Protein AF-A0A1W6N8K2-F1 (afdb_monomer_lite)

Radius of gyration: 25.12 Å; chains: 1; bounding box: 30×26×98 Å

Secondary structure (DSSP, 8-state):
-----------------------PPPPTT-HHHHS-EEEEESS-EEEEEE-TTT--EEEEEEEPTT-EEEEEEETTTEEEEE-TTS---TT-EEEES-TT--TTEE-

Sequence (107 aa):
MKKICLTLTVALLSSSVATTALASLPGYNSSYWYKTRTMHVKKSVTAYQINPQNWKTHAKKRLKIGTKIKVYNSANLSWTLKSSKLKNTSGYVWVVKGHYNTKWLKK

Organism: Levilactobacillus brevis (NCBI:txid1580)

pLDDT: mean 78.81, std 17.56, range [42.09, 96.31]

Structure (mmCIF, N/CA/C/O backbone):
data_AF-A0A1W6N8K2-F1
#
_entry.id   AF-A0A1W6N8K2-F1
#
loop_
_atom_site.group_PDB
_atom_site.id
_atom_site.type_symbol
_atom_site.label_atom_id
_atom_site.label_alt_id
_atom_site.label_comp_id
_atom_site.label_asym_id
_atom_site.label_entity_id
_atom_site.label_seq_id
_atom_site.pdbx_PDB_ins_code
_atom_site.Cartn_x
_atom_site.Cartn_y
_atom_site.Cartn_z
_atom_site.occupancy
_atom_site.B_iso_or_equiv
_atom_site.auth_seq_id
_atom_site.auth_comp_id
_atom_site.auth_asym_id
_atom_site.auth_atom_id
_atom_site.pdbx_PDB_model_num
ATOM 1 N N . MET A 1 1 ? 17.308 5.460 82.377 1.00 48.38 1 MET A N 1
ATOM 2 C CA . MET A 1 1 ? 17.928 5.426 81.032 1.00 48.38 1 MET A CA 1
ATOM 3 C C . MET A 1 1 ? 18.115 3.976 80.608 1.00 48.38 1 MET A C 1
ATOM 5 O O . MET A 1 1 ? 18.850 3.277 81.286 1.00 48.38 1 MET A O 1
ATOM 9 N N . LYS A 1 2 ? 17.447 3.526 79.541 1.00 42.09 2 LYS A N 1
ATOM 10 C CA . LYS A 1 2 ? 17.876 2.439 78.637 1.00 42.09 2 LYS A CA 1
ATOM 11 C C . LYS A 1 2 ? 16.888 2.419 77.468 1.00 42.09 2 LYS A C 1
ATOM 13 O O . LYS A 1 2 ? 15.718 2.105 77.638 1.00 42.09 2 LYS A O 1
ATOM 18 N N . LYS A 1 3 ? 17.364 2.902 76.321 1.00 47.78 3 LYS A N 1
ATOM 19 C CA . LYS A 1 3 ? 16.654 2.928 75.041 1.00 47.78 3 LYS A CA 1
ATOM 20 C C . LYS A 1 3 ? 16.746 1.524 74.449 1.00 47.78 3 LYS A C 1
ATOM 22 O O . LYS A 1 3 ? 17.856 1.013 74.341 1.00 47.78 3 LYS A O 1
ATOM 27 N N . ILE A 1 4 ? 15.628 0.927 74.050 1.00 53.78 4 ILE A N 1
ATOM 28 C CA . ILE A 1 4 ? 15.644 -0.236 73.159 1.00 53.78 4 ILE A CA 1
ATOM 29 C C . ILE A 1 4 ? 14.834 0.151 71.930 1.00 53.78 4 ILE A C 1
ATOM 31 O O . ILE A 1 4 ? 13.626 0.354 71.978 1.00 53.78 4 ILE A O 1
ATOM 35 N N . CYS A 1 5 ? 15.587 0.361 70.859 1.00 48.31 5 CYS A N 1
ATOM 36 C CA . CYS A 1 5 ? 15.130 0.639 69.515 1.00 48.31 5 CYS A CA 1
ATOM 37 C C . CYS A 1 5 ? 14.704 -0.701 68.899 1.00 48.31 5 CYS A C 1
ATOM 39 O O . CYS A 1 5 ? 15.537 -1.603 68.825 1.00 48.31 5 CYS A O 1
ATOM 41 N N . LEU A 1 6 ? 13.444 -0.849 68.483 1.00 45.34 6 LEU A N 1
ATOM 42 C CA . LEU A 1 6 ? 13.034 -1.942 67.598 1.00 45.34 6 LEU A CA 1
ATOM 43 C C . LEU A 1 6 ? 12.775 -1.365 66.206 1.00 45.34 6 LEU A C 1
ATOM 45 O O . LEU A 1 6 ? 11.807 -0.647 65.968 1.00 45.34 6 LEU A O 1
ATOM 49 N N . THR A 1 7 ? 13.716 -1.645 65.315 1.00 56.03 7 THR A N 1
ATOM 50 C CA . THR A 1 7 ? 13.671 -1.416 63.872 1.00 56.03 7 THR A CA 1
ATOM 51 C C . THR A 1 7 ? 12.959 -2.563 63.146 1.00 56.03 7 THR A C 1
ATOM 53 O O . THR A 1 7 ? 12.759 -3.631 63.715 1.00 56.03 7 THR A O 1
ATOM 56 N N . LEU A 1 8 ? 12.698 -2.327 61.849 1.00 46.41 8 LEU A N 1
ATOM 57 C CA . LEU A 1 8 ? 12.174 -3.223 60.801 1.00 46.41 8 LEU A CA 1
ATOM 58 C C . LEU A 1 8 ? 10.642 -3.355 60.784 1.00 46.41 8 LEU A C 1
ATOM 60 O O . LEU A 1 8 ? 10.025 -3.823 61.724 1.00 46.41 8 LEU A O 1
ATOM 64 N N . THR A 1 9 ? 9.934 -3.022 59.704 1.00 51.75 9 THR A N 1
ATOM 65 C CA . THR A 1 9 ? 10.228 -3.388 58.310 1.00 51.75 9 THR A CA 1
ATOM 66 C C . THR A 1 9 ? 9.382 -2.488 57.400 1.00 51.75 9 THR A C 1
ATOM 68 O O . THR A 1 9 ? 8.169 -2.431 57.582 1.00 51.75 9 THR A O 1
ATOM 71 N N . VAL A 1 10 ? 9.973 -1.788 56.424 1.00 54.28 10 VAL A N 1
ATOM 72 C CA . VAL A 1 10 ? 9.202 -1.113 55.363 1.00 54.28 10 VAL A CA 1
ATOM 73 C C . VAL A 1 10 ? 9.461 -1.856 54.063 1.00 54.28 10 VAL A C 1
ATOM 75 O O . VAL A 1 10 ? 10.602 -2.017 53.636 1.00 54.28 10 VAL A O 1
ATOM 78 N N . ALA A 1 11 ? 8.374 -2.379 53.506 1.00 49.38 11 ALA A N 1
ATOM 79 C CA . ALA A 1 11 ? 8.336 -3.259 52.357 1.00 49.38 11 ALA A CA 1
ATOM 80 C C . ALA A 1 11 ? 9.011 -2.637 51.125 1.00 49.38 11 ALA A C 1
ATOM 82 O O . ALA A 1 11 ? 8.695 -1.515 50.726 1.00 49.38 11 ALA A O 1
ATOM 83 N N . LEU A 1 12 ? 9.896 -3.407 50.485 1.00 49.00 12 LEU A N 1
ATOM 84 C CA . LEU A 1 12 ? 10.326 -3.137 49.119 1.00 49.00 12 LEU A CA 1
ATOM 85 C C . LEU A 1 12 ? 9.117 -3.298 48.189 1.00 49.00 12 LEU A C 1
ATOM 87 O O . LEU A 1 12 ? 8.715 -4.411 47.855 1.00 49.00 12 LEU A O 1
ATOM 91 N N . LEU A 1 13 ? 8.558 -2.178 47.738 1.00 50.75 13 LEU A N 1
ATOM 92 C CA . LEU A 1 13 ? 7.708 -2.137 46.553 1.00 50.75 13 LEU A CA 1
ATOM 93 C C . LEU A 1 13 ? 8.602 -2.346 45.328 1.00 50.75 13 LEU A C 1
ATOM 95 O O . LEU A 1 13 ? 9.160 -1.403 44.771 1.00 50.75 13 LEU A O 1
ATOM 99 N N . SER A 1 14 ? 8.768 -3.604 44.927 1.00 53.16 14 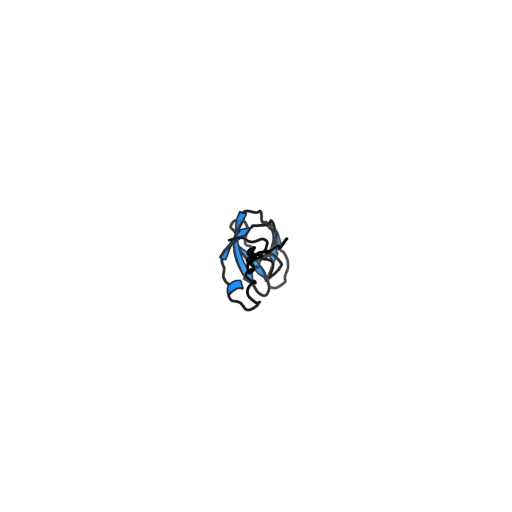SER A N 1
ATOM 100 C CA . SER A 1 14 ? 9.362 -3.956 43.642 1.00 53.16 14 SER A CA 1
ATOM 101 C C . SER A 1 14 ? 8.431 -3.476 42.528 1.00 53.16 14 SER A C 1
ATOM 103 O O . SER A 1 14 ? 7.440 -4.124 42.196 1.00 53.16 14 SER A O 1
ATOM 105 N N . SER A 1 15 ? 8.735 -2.311 41.963 1.00 54.97 15 SER A N 1
ATOM 106 C CA . SER A 1 15 ? 8.116 -1.792 40.750 1.00 54.97 15 SER A CA 1
ATOM 107 C C . SER A 1 15 ? 8.499 -2.685 39.571 1.00 54.97 15 SER A C 1
ATOM 109 O O . SER A 1 15 ? 9.520 -2.496 38.909 1.00 54.97 15 SER A O 1
ATOM 111 N N . SER A 1 16 ? 7.670 -3.691 39.296 1.00 53.19 16 SER A N 1
ATOM 112 C CA . SER A 1 16 ? 7.735 -4.447 38.053 1.00 53.19 16 SER A CA 1
ATOM 113 C C . SER A 1 16 ? 7.329 -3.522 36.905 1.00 53.19 16 SER A C 1
ATOM 115 O O . SER A 1 16 ? 6.161 -3.367 36.555 1.00 53.19 16 SER A O 1
ATOM 117 N N . VAL A 1 17 ? 8.323 -2.865 36.308 1.00 58.22 17 VAL A N 1
ATOM 118 C CA . VAL A 1 17 ? 8.188 -2.253 34.986 1.00 58.22 17 VAL A CA 1
ATOM 119 C C . VAL A 1 17 ? 7.810 -3.368 34.016 1.00 58.22 17 VAL A C 1
ATOM 121 O O . VAL A 1 17 ? 8.654 -4.146 33.570 1.00 58.22 17 VAL A O 1
ATOM 124 N N . ALA A 1 18 ? 6.510 -3.474 33.727 1.00 49.81 18 ALA A N 1
ATOM 125 C CA . ALA A 1 18 ? 5.980 -4.333 32.685 1.00 49.81 18 ALA A CA 1
ATOM 126 C C . ALA A 1 18 ? 6.647 -3.918 31.374 1.00 49.81 18 ALA A C 1
ATOM 128 O O . ALA A 1 18 ? 6.279 -2.930 30.736 1.00 49.81 18 ALA A O 1
ATOM 129 N N . THR A 1 19 ? 7.689 -4.654 31.003 1.00 51.66 19 THR A N 1
ATOM 130 C CA . THR A 1 19 ? 8.389 -4.438 29.749 1.00 51.66 19 THR A CA 1
ATOM 131 C C . THR A 1 19 ? 7.437 -4.946 28.681 1.00 51.66 19 THR A C 1
ATOM 133 O O . THR A 1 19 ? 7.346 -6.147 28.435 1.00 51.66 19 THR A O 1
ATOM 136 N N . THR A 1 20 ? 6.636 -4.052 28.099 1.00 51.41 20 THR A N 1
ATOM 137 C CA . THR A 1 20 ? 5.806 -4.409 26.953 1.00 51.41 20 THR A CA 1
ATOM 138 C C . THR A 1 20 ? 6.763 -4.825 25.851 1.00 51.41 20 THR A C 1
ATOM 140 O O . THR A 1 20 ? 7.421 -3.972 25.251 1.00 51.41 20 THR A O 1
ATOM 143 N N . ALA A 1 21 ? 6.886 -6.131 25.618 1.00 52.06 21 ALA A N 1
ATOM 144 C CA . ALA A 1 21 ? 7.619 -6.652 24.485 1.00 52.06 21 ALA A CA 1
ATOM 145 C C . ALA A 1 21 ? 6.985 -6.045 23.229 1.00 52.06 21 ALA A C 1
ATOM 147 O O . ALA A 1 21 ? 5.889 -6.423 22.811 1.00 52.06 21 ALA A O 1
ATOM 148 N N . LEU A 1 22 ? 7.652 -5.041 22.658 1.00 50.44 22 LEU A N 1
ATOM 149 C CA . LEU A 1 22 ? 7.377 -4.574 21.311 1.00 50.44 22 LEU A CA 1
ATOM 150 C C . LEU A 1 22 ? 7.558 -5.801 20.433 1.00 50.44 22 LEU A C 1
ATOM 152 O O . LEU A 1 22 ? 8.689 -6.232 20.234 1.00 50.44 22 LEU A O 1
ATOM 156 N N . ALA A 1 23 ? 6.449 -6.394 19.981 1.00 56.44 23 ALA A N 1
ATOM 157 C CA . ALA A 1 23 ? 6.481 -7.534 19.081 1.00 56.44 23 ALA A CA 1
ATOM 158 C C . ALA A 1 23 ? 7.389 -7.163 17.906 1.00 56.44 23 ALA A C 1
ATOM 160 O O . ALA A 1 23 ? 7.032 -6.321 17.073 1.00 56.44 23 ALA A O 1
ATOM 161 N N . SER A 1 24 ? 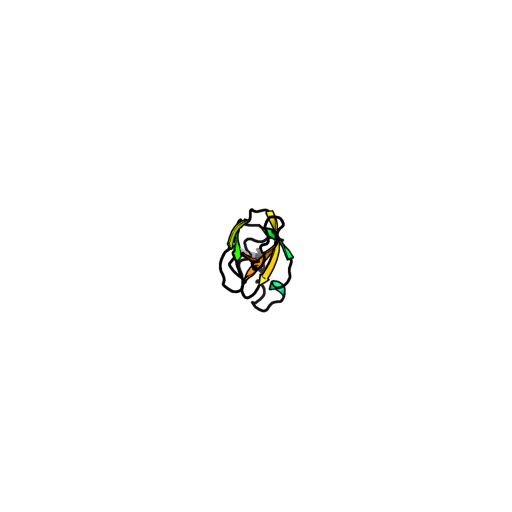8.599 -7.720 17.906 1.00 57.72 24 SER A N 1
ATOM 162 C CA . SER A 1 24 ? 9.579 -7.462 16.871 1.00 57.72 24 SER A CA 1
ATOM 163 C C . SER A 1 24 ? 8.975 -7.963 15.571 1.00 57.72 24 SER A C 1
ATOM 165 O O . SER A 1 24 ? 8.402 -9.054 15.491 1.00 57.72 24 SER A O 1
ATOM 167 N N . LEU A 1 25 ? 8.993 -7.103 14.556 1.00 60.19 25 LEU A N 1
ATOM 168 C CA . LEU A 1 25 ? 8.463 -7.486 13.259 1.00 60.19 25 LEU A CA 1
ATOM 169 C C . LEU A 1 25 ? 9.269 -8.693 12.749 1.00 60.19 25 LEU A C 1
ATOM 171 O O . LEU A 1 25 ? 10.485 -8.722 12.942 1.00 60.19 25 LEU A O 1
ATOM 175 N N . PRO A 1 26 ? 8.626 -9.687 12.117 1.00 65.12 26 PRO A N 1
ATOM 176 C CA . PRO A 1 26 ? 9.316 -10.905 11.706 1.00 65.12 26 PRO A CA 1
ATOM 177 C C . PRO A 1 26 ? 10.467 -10.623 10.732 1.00 65.12 26 PRO A C 1
ATOM 179 O O . PRO A 1 26 ? 10.407 -9.670 9.956 1.00 65.12 26 PRO A O 1
ATOM 182 N N . GLY A 1 27 ? 11.504 -11.465 10.739 1.00 58.84 27 GLY A N 1
ATOM 183 C CA . GLY A 1 27 ? 12.661 -11.323 9.845 1.00 58.84 27 GLY A CA 1
ATOM 184 C C . GLY A 1 27 ? 12.291 -11.313 8.352 1.00 58.84 27 GLY A C 1
ATOM 185 O O . GLY A 1 27 ? 11.188 -11.708 7.973 1.00 58.84 27 GLY A O 1
ATOM 186 N N . TYR A 1 28 ? 13.222 -10.873 7.497 1.00 56.16 28 TYR A N 1
ATOM 187 C CA . TYR A 1 28 ? 13.033 -10.680 6.045 1.00 56.16 28 TYR A CA 1
ATOM 188 C C . TYR A 1 28 ? 12.379 -11.876 5.325 1.00 56.16 28 TYR A C 1
ATOM 190 O O . TYR A 1 28 ? 11.483 -11.695 4.505 1.00 56.16 28 TYR A O 1
ATOM 198 N N . ASN A 1 29 ? 12.749 -13.102 5.704 1.00 60.38 29 ASN A N 1
ATOM 199 C CA . ASN A 1 29 ? 12.246 -14.340 5.095 1.00 60.38 29 ASN A CA 1
ATOM 200 C C . ASN A 1 29 ? 10.926 -14.853 5.699 1.00 60.38 29 ASN A C 1
ATOM 202 O O . ASN A 1 29 ? 10.469 -15.942 5.361 1.00 60.38 29 ASN A O 1
ATOM 206 N N . SER A 1 30 ? 10.297 -14.113 6.614 1.00 66.50 30 SER A N 1
ATOM 207 C CA . SER A 1 30 ? 9.081 -14.586 7.270 1.00 66.50 30 SER A CA 1
ATOM 208 C C . SER A 1 30 ? 7.878 -14.588 6.326 1.00 66.50 30 SER A C 1
ATOM 210 O O . SER A 1 30 ? 7.538 -13.575 5.712 1.00 66.50 30 SER A O 1
ATOM 212 N N . SER A 1 31 ? 7.134 -15.698 6.329 1.00 69.69 31 SER A N 1
ATOM 213 C CA . SER A 1 31 ? 5.827 -15.822 5.665 1.00 69.69 31 SER A CA 1
ATOM 214 C C . SER A 1 31 ? 4.804 -14.774 6.130 1.00 69.69 31 SER A C 1
ATOM 216 O O . SER A 1 31 ? 3.810 -14.528 5.445 1.00 69.69 31 SER A O 1
ATOM 218 N N . TYR A 1 32 ? 5.053 -14.117 7.271 1.00 68.00 32 TYR A N 1
ATOM 219 C CA . TYR A 1 32 ? 4.266 -12.993 7.769 1.00 68.00 32 TYR A CA 1
ATOM 220 C C . TYR A 1 32 ? 4.096 -11.881 6.730 1.00 68.00 32 TYR A C 1
ATOM 222 O O . TYR A 1 32 ? 2.997 -11.328 6.617 1.00 68.00 32 TYR A O 1
ATOM 230 N N . TRP A 1 33 ? 5.162 -11.587 5.983 1.00 66.75 33 TRP A N 1
ATOM 231 C CA . TRP A 1 33 ? 5.230 -10.494 5.020 1.00 66.75 33 TRP A CA 1
ATOM 232 C C . TRP A 1 33 ? 4.395 -10.769 3.767 1.00 66.75 33 TRP A C 1
ATOM 234 O O . TRP A 1 33 ? 3.690 -9.882 3.302 1.00 66.75 33 TRP A O 1
ATOM 244 N N . TYR A 1 34 ? 4.357 -12.011 3.291 1.00 72.69 34 TYR A N 1
ATOM 245 C CA . TYR A 1 34 ? 3.717 -12.368 2.019 1.00 72.69 34 TYR A CA 1
ATOM 246 C C . TYR A 1 34 ? 2.201 -12.596 2.113 1.00 72.69 34 TYR A C 1
ATOM 248 O O . TYR A 1 34 ? 1.509 -12.676 1.097 1.00 72.69 34 TYR A O 1
ATOM 256 N N . LYS A 1 35 ? 1.644 -12.689 3.327 1.00 82.25 35 LYS A N 1
ATOM 257 C CA . LYS A 1 35 ? 0.206 -12.918 3.514 1.00 82.25 35 LYS A CA 1
ATOM 258 C C . LYS A 1 35 ? -0.587 -11.635 3.282 1.00 82.25 35 LYS A C 1
ATOM 260 O O . LYS A 1 35 ? -0.410 -10.647 3.992 1.00 82.25 35 LYS A O 1
ATOM 265 N N . THR A 1 36 ? -1.526 -11.688 2.338 1.00 87.44 36 THR A N 1
ATOM 266 C CA . THR A 1 36 ? -2.476 -10.593 2.109 1.00 87.44 36 THR A CA 1
ATOM 267 C C . THR A 1 36 ? -3.403 -10.432 3.308 1.00 87.44 36 THR A C 1
ATOM 269 O O . THR A 1 36 ? -4.041 -11.388 3.746 1.00 87.44 36 THR A O 1
ATOM 272 N N . ARG A 1 37 ? -3.511 -9.208 3.826 1.00 87.31 37 ARG A N 1
ATOM 273 C CA . ARG A 1 37 ? -4.377 -8.856 4.956 1.00 87.31 37 ARG A CA 1
ATOM 274 C C . ARG A 1 37 ? -5.187 -7.617 4.634 1.00 87.31 37 ARG A C 1
ATOM 276 O O . ARG A 1 37 ? -4.719 -6.724 3.935 1.00 87.31 37 ARG A O 1
ATOM 283 N N . THR A 1 38 ? -6.390 -7.546 5.183 1.00 92.06 38 THR A N 1
ATOM 284 C CA . THR A 1 38 ? -7.161 -6.303 5.184 1.00 92.06 38 THR A CA 1
ATOM 285 C C . THR A 1 38 ? -6.735 -5.475 6.389 1.00 92.06 38 THR A C 1
ATOM 287 O O . THR A 1 38 ? -6.704 -5.993 7.500 1.00 92.06 38 THR A O 1
ATOM 290 N N . MET A 1 39 ? -6.372 -4.218 6.158 1.00 90.56 39 MET A N 1
ATOM 291 C CA . MET A 1 39 ? -5.889 -3.280 7.170 1.00 90.56 39 MET A CA 1
ATOM 292 C C . MET A 1 39 ? -6.447 -1.879 6.908 1.00 90.56 39 MET A C 1
ATOM 294 O O . MET A 1 39 ? -7.023 -1.602 5.849 1.00 90.56 39 MET A O 1
ATOM 298 N N . HIS A 1 40 ? -6.227 -0.981 7.861 1.00 93.50 40 HIS A N 1
ATOM 299 C CA . HIS A 1 40 ? -6.586 0.425 7.768 1.00 93.50 40 HIS A CA 1
ATOM 300 C C . HIS A 1 40 ? -5.350 1.321 7.850 1.00 93.50 40 HIS A C 1
ATOM 302 O O . HIS A 1 40 ? -4.381 1.047 8.560 1.00 93.50 40 HIS A O 1
ATOM 308 N N . VAL A 1 41 ? -5.406 2.450 7.151 1.00 92.94 41 VAL A N 1
ATOM 309 C CA . VAL A 1 41 ? -4.378 3.490 7.243 1.00 92.94 41 VAL A CA 1
ATOM 310 C C . VAL A 1 41 ? -4.483 4.189 8.602 1.00 92.94 41 VAL A C 1
ATOM 312 O O . VAL A 1 41 ? -5.480 4.847 8.895 1.00 92.94 41 VAL A O 1
ATOM 315 N N . LYS A 1 42 ? -3.456 4.061 9.442 1.00 92.94 42 LYS A N 1
ATOM 316 C CA . LYS A 1 42 ? -3.306 4.764 10.726 1.00 92.94 42 LYS A CA 1
ATOM 317 C C . LYS A 1 42 ? -2.755 6.178 10.542 1.00 92.94 42 LYS A C 1
ATOM 319 O O . LYS A 1 42 ? -3.216 7.100 11.204 1.00 92.94 42 LYS A O 1
ATOM 324 N N . LYS A 1 43 ? -1.781 6.348 9.643 1.00 92.12 43 LYS A N 1
ATOM 325 C CA . LYS A 1 43 ? -1.137 7.633 9.330 1.00 92.12 43 LYS A CA 1
ATOM 326 C C . LYS A 1 43 ? -1.154 7.842 7.824 1.00 92.12 43 LYS A C 1
ATOM 328 O O . LYS A 1 43 ? -0.830 6.918 7.084 1.00 92.12 43 LYS A O 1
ATOM 333 N N . SER A 1 44 ? -1.524 9.042 7.379 1.00 93.81 44 SER A N 1
ATOM 334 C CA . SER A 1 44 ? -1.566 9.366 5.952 1.00 93.81 44 SER A CA 1
ATOM 335 C C . SER A 1 44 ? -0.230 9.059 5.279 1.00 93.81 44 SER A C 1
ATOM 337 O O . SER A 1 44 ? 0.818 9.493 5.759 1.00 93.81 44 SER A O 1
ATOM 339 N N . VAL A 1 45 ? -0.277 8.343 4.158 1.00 94.44 45 VAL A N 1
ATOM 340 C CA . VAL A 1 45 ? 0.909 7.888 3.423 1.00 94.44 45 VAL A CA 1
ATOM 341 C C . VAL A 1 45 ? 0.687 8.034 1.923 1.00 94.44 45 VAL A C 1
ATOM 343 O O . VAL A 1 45 ? -0.450 7.997 1.451 1.00 94.44 45 VAL A O 1
ATOM 346 N N . THR A 1 46 ? 1.762 8.211 1.164 1.00 95.06 46 THR A N 1
ATOM 347 C CA . THR A 1 46 ? 1.700 8.244 -0.298 1.00 95.06 46 THR A CA 1
ATOM 348 C C . THR A 1 46 ? 1.906 6.841 -0.847 1.00 95.06 46 THR A C 1
ATOM 350 O O . THR A 1 46 ? 2.955 6.236 -0.638 1.00 95.06 46 THR A O 1
ATOM 353 N N . ALA A 1 47 ? 0.903 6.341 -1.562 1.00 95.06 47 ALA A N 1
ATOM 354 C CA . ALA A 1 47 ? 1.035 5.178 -2.420 1.00 95.06 47 ALA A CA 1
ATOM 355 C C . ALA A 1 47 ? 1.512 5.621 -3.812 1.00 95.06 47 ALA A C 1
ATOM 357 O O . ALA A 1 47 ? 1.154 6.703 -4.289 1.00 95.06 47 ALA A O 1
ATOM 358 N N . TYR A 1 48 ? 2.303 4.776 -4.460 1.00 95.25 48 TYR A N 1
ATOM 359 C CA . TYR A 1 48 ? 2.878 4.971 -5.786 1.00 95.25 48 TYR A CA 1
ATOM 360 C C . TYR A 1 48 ? 2.431 3.820 -6.673 1.00 95.25 48 TYR A C 1
ATOM 362 O O . TYR A 1 48 ? 2.548 2.666 -6.281 1.00 95.25 48 TYR A O 1
ATOM 370 N N . GLN A 1 49 ? 1.932 4.123 -7.858 1.00 96.31 49 GLN A N 1
ATOM 371 C CA . GLN A 1 49 ? 1.623 3.127 -8.867 1.00 96.31 49 GLN A CA 1
ATOM 372 C C . GLN A 1 49 ? 2.858 2.949 -9.742 1.00 96.31 49 GLN A C 1
ATOM 374 O O . GLN A 1 49 ? 3.197 3.852 -10.507 1.00 96.31 49 GLN A O 1
ATOM 379 N N . ILE A 1 50 ? 3.553 1.825 -9.592 1.00 94.69 50 ILE A N 1
ATOM 380 C CA . ILE A 1 50 ? 4.828 1.543 -10.257 1.00 94.69 50 ILE A CA 1
ATOM 381 C C . ILE A 1 50 ? 4.696 0.367 -11.218 1.00 94.69 50 ILE A C 1
ATOM 383 O O . ILE A 1 50 ? 3.921 -0.554 -10.969 1.00 94.69 50 ILE A O 1
ATOM 387 N N . ASN A 1 51 ? 5.452 0.389 -12.311 1.00 94.38 51 ASN A N 1
ATOM 388 C CA . ASN A 1 51 ? 5.646 -0.787 -13.147 1.00 94.38 51 ASN A CA 1
ATOM 389 C C . ASN A 1 51 ? 6.773 -1.631 -12.519 1.00 94.38 51 ASN A C 1
ATOM 391 O O . ASN A 1 51 ? 7.871 -1.110 -12.320 1.00 94.38 51 ASN A O 1
ATOM 395 N N . PRO A 1 52 ? 6.528 -2.905 -12.172 1.00 90.44 52 PRO A N 1
ATOM 396 C CA . PRO A 1 52 ? 7.509 -3.734 -11.476 1.00 90.44 52 PRO A CA 1
ATOM 397 C C . PRO A 1 52 ? 8.698 -4.168 -12.353 1.00 90.44 52 PRO A C 1
ATOM 399 O O . PRO A 1 52 ? 9.700 -4.610 -11.806 1.00 90.44 52 PRO A O 1
ATOM 402 N N . GLN A 1 53 ? 8.613 -4.046 -13.682 1.00 91.75 53 GLN A N 1
ATOM 403 C CA . GLN A 1 53 ? 9.690 -4.415 -14.612 1.00 91.75 53 GLN A CA 1
ATOM 404 C C . GLN A 1 53 ? 10.720 -3.294 -14.782 1.00 91.75 53 GLN A C 1
ATOM 406 O O . GLN A 1 53 ? 11.913 -3.556 -14.863 1.00 91.75 53 GLN A O 1
ATOM 411 N N . ASN A 1 54 ? 10.265 -2.039 -14.849 1.00 93.12 54 ASN A N 1
ATOM 412 C CA . ASN A 1 54 ? 11.124 -0.890 -15.171 1.00 93.12 54 ASN A CA 1
ATOM 413 C C . ASN A 1 54 ? 11.102 0.224 -14.114 1.00 93.12 54 ASN A C 1
ATOM 415 O O . ASN A 1 54 ? 11.685 1.285 -14.327 1.00 93.12 54 ASN A O 1
ATOM 419 N N . TRP A 1 55 ? 10.402 0.012 -12.997 1.00 88.31 55 TRP A N 1
ATOM 420 C CA . TRP A 1 55 ? 10.281 0.938 -11.865 1.00 88.31 55 TRP A CA 1
ATOM 421 C C . TRP A 1 55 ? 9.675 2.312 -12.188 1.00 88.31 55 TRP A C 1
ATOM 423 O O . TRP A 1 55 ? 9.630 3.191 -11.319 1.00 88.31 55 TRP A O 1
ATOM 433 N N . LYS A 1 56 ? 9.137 2.512 -13.401 1.00 93.31 56 LYS A N 1
ATOM 434 C CA . LYS A 1 56 ? 8.477 3.766 -13.776 1.00 93.31 56 LYS A CA 1
ATOM 435 C C . LYS A 1 56 ? 7.223 3.966 -12.936 1.00 93.31 56 LYS A C 1
ATOM 437 O O . LYS A 1 56 ? 6.378 3.079 -12.816 1.00 93.31 56 LYS A O 1
ATOM 442 N N . THR A 1 57 ? 7.086 5.161 -12.370 1.00 95.06 57 THR A N 1
ATOM 443 C CA . THR A 1 57 ? 5.882 5.565 -11.639 1.00 95.06 57 THR A CA 1
ATOM 444 C C . THR A 1 57 ? 4.866 6.140 -12.617 1.00 95.06 57 THR A C 1
ATOM 446 O O . THR A 1 57 ? 5.166 7.106 -13.307 1.00 95.06 57 THR A O 1
ATOM 449 N N . HIS A 1 58 ? 3.663 5.578 -12.648 1.00 95.44 58 HIS A N 1
ATOM 450 C CA . HIS A 1 58 ? 2.548 6.077 -13.453 1.00 95.44 58 HIS A CA 1
ATOM 451 C C . HIS A 1 58 ? 1.682 7.076 -12.685 1.00 95.44 58 HIS A C 1
ATOM 453 O O . HIS A 1 58 ? 1.283 8.101 -13.225 1.00 95.44 58 HIS A O 1
ATOM 459 N N . ALA A 1 59 ? 1.415 6.805 -11.407 1.00 95.88 59 ALA A N 1
ATOM 460 C CA . ALA A 1 59 ? 0.560 7.651 -10.583 1.00 95.88 59 ALA A CA 1
ATOM 461 C C . ALA A 1 59 ? 1.000 7.654 -9.119 1.00 95.88 59 ALA A C 1
ATOM 463 O O . ALA A 1 59 ? 1.742 6.787 -8.655 1.00 95.88 59 ALA A O 1
ATOM 464 N N . LYS A 1 60 ? 0.517 8.641 -8.365 1.00 96.00 60 LYS A N 1
ATOM 465 C CA . LYS A 1 60 ? 0.700 8.741 -6.913 1.00 96.00 60 LYS A CA 1
ATOM 466 C C . LYS A 1 60 ? -0.638 9.078 -6.275 1.00 96.00 60 LYS A C 1
ATOM 468 O O . LYS A 1 60 ? -1.418 9.844 -6.836 1.00 96.00 60 LYS A O 1
ATOM 473 N N . LYS A 1 61 ? -0.909 8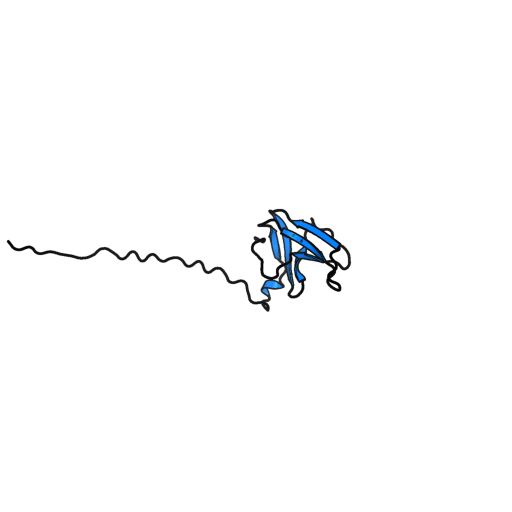.527 -5.094 1.00 95.88 61 LYS A N 1
ATOM 474 C CA . LYS A 1 61 ? -2.125 8.842 -4.342 1.00 95.88 61 LYS A CA 1
ATOM 475 C C . LYS A 1 61 ? -1.852 8.872 -2.853 1.00 95.88 61 LYS A C 1
ATOM 477 O O . LYS A 1 61 ? -1.324 7.918 -2.286 1.00 95.88 61 LYS A O 1
ATOM 482 N N . ARG A 1 62 ? -2.269 9.955 -2.200 1.00 95.31 62 ARG A N 1
ATOM 483 C CA . ARG A 1 62 ? -2.235 10.053 -0.741 1.00 95.31 62 ARG A CA 1
ATOM 484 C C . ARG A 1 62 ? -3.400 9.261 -0.155 1.00 95.31 62 ARG A C 1
ATOM 486 O O . ARG A 1 62 ? -4.565 9.596 -0.375 1.00 95.31 62 ARG A O 1
ATOM 493 N N . LEU A 1 63 ? -3.087 8.210 0.589 1.00 94.69 63 LEU A N 1
ATOM 494 C CA . LEU A 1 63 ? -4.061 7.448 1.352 1.00 94.69 63 LEU A CA 1
ATOM 495 C C . LEU A 1 63 ? -4.372 8.202 2.645 1.00 94.69 63 LEU A C 1
ATOM 497 O O . LEU A 1 63 ? -3.469 8.523 3.419 1.00 94.69 63 LEU A O 1
ATOM 501 N N . LYS A 1 64 ? -5.653 8.502 2.862 1.00 94.94 64 LYS A N 1
ATOM 502 C CA . LYS A 1 64 ? -6.133 9.172 4.075 1.00 94.94 64 LYS A CA 1
ATOM 503 C C . LYS A 1 64 ? -6.268 8.165 5.217 1.00 94.94 64 LYS A C 1
ATOM 505 O O . LYS A 1 64 ? -6.527 6.984 4.970 1.00 94.94 64 LYS A O 1
ATOM 510 N N . ILE A 1 65 ? -6.148 8.651 6.450 1.00 95.69 65 ILE A N 1
ATOM 511 C CA . ILE A 1 65 ? -6.412 7.878 7.673 1.00 95.69 65 ILE A CA 1
ATOM 512 C C . ILE A 1 65 ? -7.792 7.205 7.577 1.00 95.69 65 ILE A C 1
ATOM 514 O O . ILE A 1 65 ? -8.732 7.771 7.023 1.00 95.69 65 ILE A O 1
ATOM 518 N N . GLY A 1 66 ? -7.889 5.962 8.048 1.00 93.56 66 GLY A N 1
ATOM 519 C CA . GLY A 1 66 ? -9.102 5.142 8.001 1.00 93.56 66 GLY A CA 1
ATOM 520 C C . GLY A 1 66 ? -9.362 4.453 6.658 1.00 93.56 66 GLY A C 1
ATOM 521 O O . GLY A 1 66 ? -10.278 3.644 6.561 1.00 93.56 66 GLY A O 1
ATOM 522 N N . THR A 1 67 ? -8.564 4.709 5.613 1.00 95.06 67 THR A N 1
ATOM 523 C CA . THR A 1 67 ? -8.749 4.020 4.326 1.00 95.06 67 THR A CA 1
ATOM 524 C C . THR A 1 67 ? -8.522 2.517 4.485 1.00 95.06 67 THR A C 1
ATOM 526 O O . THR A 1 67 ? -7.441 2.099 4.898 1.00 95.06 67 THR A O 1
ATOM 529 N N . LYS A 1 68 ? -9.533 1.720 4.122 1.00 95.31 68 LYS A N 1
ATOM 530 C CA . LYS A 1 68 ? -9.461 0.258 4.072 1.00 95.31 68 LYS A CA 1
ATOM 531 C C . LYS A 1 68 ? -8.662 -0.194 2.851 1.00 95.31 68 LYS A C 1
ATOM 533 O O . LYS A 1 68 ? -8.932 0.225 1.717 1.00 95.31 68 LYS A O 1
ATOM 538 N N . ILE A 1 69 ? -7.681 -1.049 3.090 1.00 94.31 69 ILE A N 1
ATOM 539 C CA . ILE A 1 69 ? -6.733 -1.530 2.088 1.00 94.31 69 ILE A CA 1
ATOM 540 C C . ILE A 1 69 ? -6.462 -3.019 2.296 1.00 94.31 69 ILE A C 1
ATOM 542 O O . ILE A 1 69 ? -6.420 -3.501 3.424 1.00 94.31 69 ILE A O 1
ATOM 546 N N . LYS A 1 70 ? -6.271 -3.756 1.204 1.00 93.62 70 LYS A N 1
ATOM 547 C CA . LYS A 1 70 ? -5.647 -5.079 1.232 1.00 93.62 70 LYS A CA 1
ATOM 548 C C . LYS A 1 70 ? -4.162 -4.880 0.994 1.00 93.62 70 LYS A C 1
ATOM 550 O O . LYS A 1 70 ? -3.808 -4.278 -0.014 1.00 93.62 70 LYS A O 1
ATOM 555 N N . VAL A 1 71 ? -3.320 -5.347 1.903 1.00 90.62 71 VAL A N 1
ATOM 556 C CA . VAL A 1 71 ? -1.867 -5.180 1.827 1.00 90.62 71 VAL A CA 1
ATOM 557 C C . VAL A 1 71 ? -1.172 -6.517 1.951 1.00 90.62 71 VAL A C 1
ATOM 559 O O . VAL A 1 71 ? -1.622 -7.390 2.693 1.00 90.62 71 VAL A O 1
ATOM 562 N N . TYR A 1 72 ? -0.062 -6.652 1.250 1.00 88.06 72 TYR A N 1
ATOM 563 C CA . TYR A 1 72 ? 0.959 -7.649 1.521 1.00 88.06 72 TYR A CA 1
ATOM 564 C C . TYR A 1 72 ? 2.313 -6.992 1.303 1.00 88.06 72 TYR A C 1
ATOM 566 O O . TYR A 1 72 ? 2.428 -5.974 0.618 1.00 88.06 72 TYR A O 1
ATOM 574 N N . ASN A 1 73 ? 3.337 -7.553 1.911 1.00 81.25 73 ASN A N 1
ATOM 575 C CA . ASN A 1 73 ? 4.688 -7.074 1.768 1.00 81.25 73 ASN A CA 1
ATOM 576 C C . ASN A 1 73 ? 5.439 -7.962 0.775 1.00 81.25 73 ASN A C 1
ATOM 578 O O . ASN A 1 73 ? 5.405 -9.189 0.862 1.00 81.25 73 ASN A O 1
ATOM 582 N N . SER A 1 74 ? 6.056 -7.327 -0.211 1.00 76.56 74 SER A N 1
ATOM 583 C CA . SER A 1 74 ? 6.860 -7.977 -1.234 1.00 76.56 74 SER A CA 1
ATOM 584 C C . SER A 1 74 ? 8.318 -7.613 -1.006 1.00 76.56 74 SER A C 1
ATOM 586 O O . SER A 1 74 ? 8.640 -6.428 -0.904 1.00 76.56 74 SER A O 1
ATOM 588 N N . ALA A 1 75 ? 9.186 -8.626 -1.003 1.00 70.19 7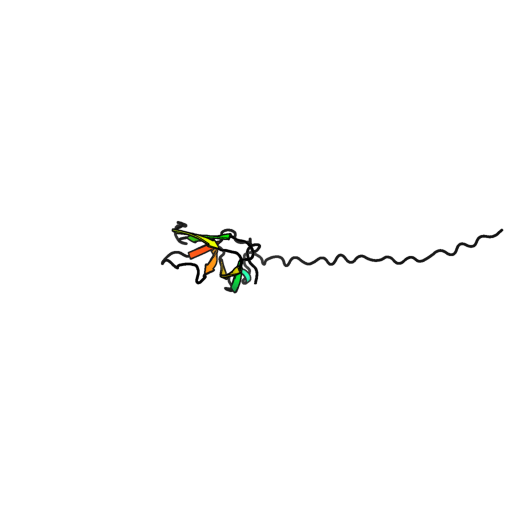5 ALA A N 1
ATOM 589 C CA . ALA A 1 75 ? 10.630 -8.476 -0.837 1.00 70.19 75 ALA A CA 1
ATOM 590 C C . ALA A 1 75 ? 11.229 -7.409 -1.765 1.00 70.19 75 A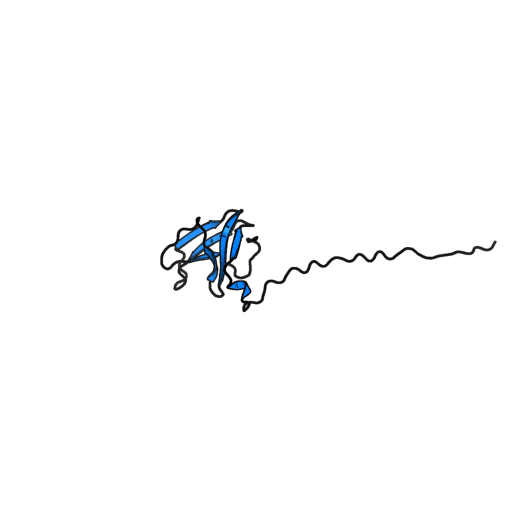LA A C 1
ATOM 592 O O . ALA A 1 75 ? 12.068 -6.617 -1.343 1.00 70.19 75 ALA A O 1
ATOM 593 N N . ASN A 1 76 ? 10.743 -7.355 -3.008 1.00 75.06 76 ASN A N 1
ATOM 594 C CA . ASN A 1 76 ? 11.238 -6.424 -4.017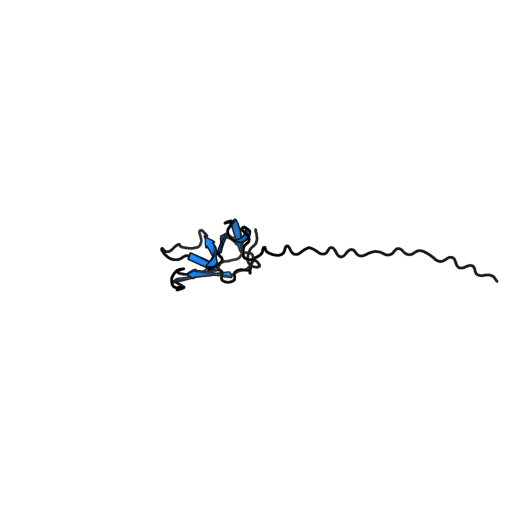 1.00 75.06 76 ASN A CA 1
ATOM 595 C C . ASN A 1 76 ? 10.441 -5.114 -4.012 1.00 75.06 76 ASN A C 1
ATOM 597 O O . ASN A 1 76 ? 11.006 -4.037 -4.146 1.00 75.06 76 ASN A O 1
ATOM 601 N N . LEU A 1 77 ? 9.118 -5.176 -3.832 1.00 75.38 77 LEU A N 1
ATOM 602 C CA . LEU A 1 77 ? 8.224 -4.043 -4.109 1.00 75.38 77 LEU A CA 1
ATOM 603 C C . LEU A 1 77 ? 7.778 -3.271 -2.855 1.00 75.38 77 LEU A C 1
ATOM 605 O O . LEU A 1 77 ? 7.000 -2.324 -2.968 1.00 75.38 77 LEU A O 1
ATOM 609 N N . SER A 1 78 ? 8.273 -3.634 -1.666 1.00 83.38 78 SER A N 1
ATOM 610 C CA . SER A 1 78 ? 7.749 -3.149 -0.381 1.00 83.38 78 SER A CA 1
ATOM 611 C C . SER A 1 78 ? 6.257 -3.495 -0.197 1.00 83.38 78 SER A C 1
ATOM 613 O O . SER A 1 78 ? 5.773 -4.519 -0.688 1.00 83.38 78 SER A O 1
ATOM 615 N N . TRP A 1 79 ? 5.503 -2.653 0.517 1.00 88.62 79 TRP A N 1
ATOM 616 C CA . TRP A 1 79 ? 4.080 -2.855 0.773 1.00 88.62 79 TRP A CA 1
ATOM 617 C C . TRP A 1 79 ? 3.267 -2.698 -0.498 1.00 88.62 79 TRP A C 1
ATOM 619 O O . TRP A 1 79 ? 2.944 -1.577 -0.887 1.00 88.62 79 TRP A O 1
ATOM 629 N N . THR A 1 80 ? 2.883 -3.810 -1.108 1.00 92.12 80 THR A N 1
ATOM 630 C CA . THR A 1 80 ? 1.938 -3.814 -2.221 1.00 92.12 80 THR A CA 1
ATOM 631 C C . THR A 1 80 ? 0.519 -3.760 -1.681 1.00 92.12 80 THR A C 1
ATOM 633 O O . THR A 1 80 ? 0.188 -4.403 -0.681 1.00 92.12 80 THR A O 1
ATOM 636 N N . LEU A 1 81 ? -0.339 -2.973 -2.322 1.00 92.62 81 LEU A N 1
ATOM 637 C CA . LEU A 1 81 ? -1.662 -2.684 -1.791 1.00 92.62 81 LEU A CA 1
ATOM 638 C C . LEU A 1 81 ? -2.746 -2.598 -2.866 1.00 92.62 81 LEU A C 1
ATOM 640 O O . LEU A 1 81 ? -2.506 -2.217 -4.007 1.00 92.62 81 LEU A O 1
ATOM 644 N N . LYS A 1 82 ? -3.970 -2.948 -2.474 1.00 93.50 82 LYS A N 1
ATOM 645 C CA . LYS A 1 82 ? -5.193 -2.848 -3.277 1.00 93.50 82 LYS A CA 1
ATOM 646 C C . LYS A 1 82 ? -6.282 -2.169 -2.452 1.00 93.50 82 LYS A C 1
ATOM 648 O O . LYS A 1 82 ? -6.417 -2.412 -1.255 1.00 93.50 82 LYS A O 1
ATOM 653 N N . SER A 1 83 ? -7.080 -1.317 -3.081 1.00 92.06 83 SER A N 1
ATOM 654 C CA . SER A 1 83 ? -8.216 -0.643 -2.446 1.00 92.06 83 SER A CA 1
ATOM 655 C C . SER A 1 83 ? -9.220 -0.248 -3.515 1.00 92.06 83 SER A C 1
ATOM 657 O O . SER A 1 83 ? -8.814 0.068 -4.628 1.00 92.06 83 SER A O 1
ATOM 659 N N . SER A 1 84 ? -10.504 -0.165 -3.170 1.00 91.25 84 SER A N 1
ATOM 660 C CA . SER A 1 84 ? -11.523 0.400 -4.066 1.00 91.25 84 SER A CA 1
ATOM 661 C C . SER A 1 84 ? -11.232 1.857 -4.444 1.00 91.25 84 SER A C 1
ATOM 663 O O . SER A 1 84 ? -11.669 2.335 -5.484 1.00 91.25 84 SER A O 1
ATOM 665 N N . LYS A 1 85 ? -10.444 2.571 -3.628 1.00 90.00 85 LYS A N 1
ATOM 666 C CA . LYS A 1 85 ? -10.028 3.953 -3.901 1.00 90.00 85 LYS A CA 1
ATOM 667 C C . LYS A 1 85 ? -8.829 4.056 -4.849 1.00 90.00 85 LYS A C 1
ATOM 669 O O . LYS A 1 85 ? -8.381 5.175 -5.111 1.00 90.00 85 LYS A O 1
ATOM 674 N N . LEU A 1 86 ? -8.279 2.944 -5.329 1.00 93.50 86 LEU A N 1
ATOM 675 C CA . LEU A 1 86 ? -7.106 2.911 -6.199 1.00 93.50 86 LEU A CA 1
ATOM 676 C C . LEU A 1 86 ? -7.484 2.277 -7.530 1.00 93.50 86 LEU A C 1
ATOM 678 O O . LEU A 1 86 ? -7.940 1.140 -7.574 1.00 93.50 86 LEU A O 1
ATOM 682 N N . LYS A 1 87 ? -7.303 3.035 -8.612 1.00 93.38 87 LYS A N 1
ATOM 683 C CA . LYS A 1 87 ? -7.549 2.532 -9.962 1.00 93.38 87 LYS A CA 1
ATOM 684 C C . LYS A 1 87 ? -6.413 1.588 -10.346 1.00 93.38 87 LYS A C 1
ATOM 686 O O . LYS A 1 87 ? -5.246 1.918 -10.135 1.00 93.38 87 LYS A O 1
ATOM 691 N N . ASN A 1 88 ? -6.763 0.427 -10.884 1.00 89.81 88 ASN A N 1
ATOM 692 C CA . ASN A 1 88 ? -5.788 -0.514 -11.420 1.00 89.81 88 ASN A CA 1
ATOM 693 C C . ASN A 1 88 ? -5.485 -0.149 -12.874 1.00 89.81 88 ASN A C 1
ATOM 695 O O . ASN A 1 88 ? -6.395 0.164 -13.635 1.00 89.81 88 ASN A O 1
ATOM 699 N N . THR A 1 89 ? -4.211 -0.230 -13.237 1.00 93.50 89 THR A N 1
ATOM 700 C CA . THR A 1 89 ? -3.720 -0.042 -14.605 1.00 93.50 89 THR A CA 1
ATOM 701 C C . THR A 1 89 ? -2.924 -1.288 -14.957 1.00 93.50 89 THR A C 1
ATOM 703 O O . THR A 1 89 ? -2.117 -1.737 -14.138 1.00 93.50 89 THR A O 1
ATOM 706 N N . SER A 1 90 ? -3.161 -1.865 -16.136 1.00 92.69 90 SER A N 1
ATOM 707 C CA . SER A 1 90 ? -2.454 -3.074 -16.573 1.00 92.69 90 SER A CA 1
ATOM 708 C C . SER A 1 90 ? -0.938 -2.853 -16.572 1.00 92.69 90 SER A C 1
ATOM 710 O O . SER A 1 90 ? -0.471 -1.806 -17.010 1.00 92.69 90 SER A O 1
ATOM 712 N N . GLY A 1 91 ? -0.176 -3.809 -16.036 1.00 93.19 91 GLY A N 1
ATOM 713 C CA . GLY A 1 91 ? 1.285 -3.709 -15.910 1.00 93.19 91 GLY A CA 1
ATOM 714 C C . GLY A 1 91 ? 1.793 -2.825 -14.763 1.00 93.19 91 GLY A C 1
ATOM 715 O O . GLY A 1 91 ? 3.003 -2.654 -14.627 1.00 93.19 91 GLY A O 1
ATOM 716 N N . TYR A 1 92 ? 0.910 -2.284 -13.915 1.00 94.69 92 TYR A N 1
ATOM 717 C CA . TYR A 1 92 ? 1.297 -1.467 -12.763 1.00 94.69 92 TYR A CA 1
ATOM 718 C C . TYR A 1 92 ? 0.707 -1.979 -11.449 1.00 94.69 92 TYR A C 1
ATOM 720 O O . TYR A 1 92 ? -0.407 -2.497 -11.389 1.00 94.69 92 TYR A O 1
ATOM 728 N N . VAL A 1 93 ? 1.439 -1.749 -10.362 1.00 94.19 93 VAL A N 1
ATOM 729 C CA . VAL A 1 93 ? 1.065 -2.131 -8.999 1.00 94.19 93 VAL A CA 1
ATOM 730 C C . VAL A 1 93 ? 1.169 -0.940 -8.056 1.00 94.19 93 VAL A C 1
ATOM 732 O O . VAL A 1 93 ? 2.066 -0.109 -8.175 1.00 94.19 93 VAL A O 1
ATOM 735 N N . TRP A 1 94 ? 0.242 -0.845 -7.105 1.00 95.94 94 TRP A N 1
ATOM 736 C CA . TRP A 1 94 ? 0.296 0.176 -6.063 1.00 95.94 94 TRP A CA 1
ATOM 737 C C . TRP A 1 94 ? 1.176 -0.286 -4.909 1.00 95.94 94 TRP A C 1
ATOM 739 O O . TRP A 1 94 ? 0.956 -1.363 -4.356 1.00 95.94 94 TRP A O 1
ATOM 749 N N . VAL A 1 95 ? 2.127 0.559 -4.515 1.00 94.25 95 VAL A N 1
ATOM 750 C CA . VAL A 1 95 ? 3.060 0.296 -3.422 1.00 94.25 95 VAL A CA 1
ATOM 751 C C . VAL A 1 95 ? 3.187 1.481 -2.474 1.00 94.25 95 VAL A C 1
ATOM 753 O O . VAL A 1 95 ? 3.107 2.639 -2.885 1.00 94.25 95 VAL A O 1
ATOM 756 N N . VAL A 1 96 ? 3.441 1.208 -1.199 1.00 92.31 96 VAL A N 1
ATOM 757 C CA . VAL A 1 96 ? 4.021 2.177 -0.265 1.00 92.31 96 VAL A CA 1
ATOM 758 C C . VAL A 1 96 ? 5.486 1.808 -0.080 1.00 92.31 96 VAL A C 1
ATOM 760 O O . VAL A 1 96 ? 5.818 0.685 0.301 1.00 92.31 96 VAL A O 1
ATOM 763 N N . LYS A 1 97 ? 6.368 2.770 -0.360 1.00 86.50 97 LYS A N 1
ATOM 764 C CA . LYS A 1 97 ? 7.813 2.592 -0.203 1.00 86.50 97 LYS A CA 1
ATOM 765 C C . LYS A 1 97 ? 8.165 2.401 1.275 1.00 86.50 97 LYS A C 1
ATOM 767 O O . LYS A 1 97 ? 7.646 3.120 2.130 1.00 86.50 97 LYS A O 1
ATOM 772 N N . GLY A 1 98 ? 9.082 1.478 1.554 1.00 78.50 98 GLY A N 1
ATOM 773 C CA . GLY A 1 98 ? 9.600 1.219 2.898 1.00 78.50 98 GLY A CA 1
ATOM 774 C C . GLY A 1 98 ? 9.144 -0.132 3.438 1.00 78.50 98 GLY A C 1
ATOM 775 O O . GLY A 1 98 ? 8.109 -0.228 4.093 1.00 78.50 98 GLY A O 1
ATOM 776 N N . HIS A 1 99 ? 9.962 -1.156 3.193 1.00 68.44 99 HIS A N 1
ATOM 777 C CA . HIS A 1 99 ? 9.676 -2.563 3.483 1.00 68.44 99 HIS A CA 1
ATOM 778 C C . HIS A 1 99 ? 9.246 -2.804 4.943 1.00 68.44 99 HIS A C 1
ATOM 780 O O . HIS A 1 99 ? 8.230 -3.441 5.194 1.00 68.44 99 HIS A O 1
ATOM 786 N N . TYR A 1 100 ? 9.941 -2.210 5.916 1.00 71.38 100 TYR A N 1
ATOM 787 C CA . TYR A 1 100 ? 9.706 -2.469 7.347 1.00 71.38 100 TYR A CA 1
ATOM 788 C C . TYR A 1 100 ? 8.862 -1.408 8.056 1.00 71.38 100 TYR A C 1
ATOM 790 O O . TYR A 1 100 ? 8.588 -1.518 9.252 1.00 71.38 100 TYR A O 1
ATOM 798 N N . ASN A 1 101 ? 8.430 -0.362 7.349 1.00 75.88 101 ASN A N 1
ATOM 799 C CA . ASN A 1 101 ? 7.642 0.687 7.977 1.00 75.88 101 ASN A CA 1
ATOM 800 C C . ASN A 1 101 ? 6.171 0.267 8.074 1.00 75.88 101 ASN A C 1
ATOM 802 O O . ASN A 1 101 ? 5.393 0.499 7.155 1.00 75.88 101 ASN A O 1
ATOM 806 N N . THR A 1 102 ? 5.778 -0.310 9.210 1.00 79.94 102 THR A N 1
ATOM 807 C CA . THR A 1 102 ? 4.378 -0.643 9.533 1.00 79.94 102 THR A CA 1
ATOM 808 C C . THR A 1 102 ? 3.656 0.460 10.304 1.00 79.94 102 THR A C 1
ATOM 810 O O . THR A 1 102 ? 2.454 0.355 10.531 1.00 79.94 102 THR A O 1
ATOM 813 N N . LYS A 1 103 ? 4.339 1.546 10.699 1.00 85.19 103 LYS A N 1
ATOM 814 C CA . LYS A 1 103 ? 3.781 2.585 11.592 1.00 85.19 103 LYS A CA 1
ATOM 815 C C . LYS A 1 103 ? 2.553 3.299 11.007 1.00 85.19 103 LYS A C 1
ATOM 817 O O . LYS A 1 103 ? 1.793 3.926 11.745 1.00 85.19 103 LYS A O 1
ATOM 822 N N . TRP A 1 104 ? 2.362 3.220 9.690 1.00 88.38 104 TRP A N 1
ATOM 823 C CA . TRP A 1 104 ? 1.220 3.787 8.972 1.00 88.38 104 TRP A CA 1
ATOM 824 C C . TRP A 1 104 ? 0.015 2.841 8.874 1.00 88.38 104 TRP A C 1
ATOM 826 O O . TRP A 1 104 ? -1.045 3.283 8.434 1.00 88.38 104 TRP A O 1
ATOM 836 N N . LEU A 1 105 ? 0.146 1.585 9.303 1.00 88.56 105 LEU A N 1
ATOM 837 C CA . LEU A 1 105 ? -0.903 0.570 9.288 1.00 88.56 105 LEU A CA 1
ATOM 838 C C . LEU A 1 105 ? -1.494 0.359 10.686 1.00 88.56 105 LEU A C 1
ATOM 840 O O . LEU A 1 105 ? -0.809 0.465 11.704 1.00 88.56 105 LEU A O 1
ATOM 844 N N . LYS A 1 106 ? -2.779 0.017 10.728 1.00 86.81 106 LYS A N 1
ATOM 845 C CA . LYS A 1 106 ? -3.446 -0.610 11.874 1.00 86.81 106 LYS A CA 1
ATOM 846 C C . LYS A 1 106 ? -4.358 -1.724 11.362 1.00 86.81 106 LYS A C 1
ATOM 848 O O . LYS A 1 106 ? -4.790 -1.661 10.211 1.00 86.81 106 LYS A O 1
ATOM 853 N N . LYS A 1 107 ? -4.583 -2.755 12.178 1.00 80.00 107 LYS A N 1
ATOM 854 C CA . LYS A 1 107 ? -5.580 -3.788 11.862 1.00 80.00 107 LYS A CA 1
ATOM 855 C C . LYS A 1 107 ? -6.953 -3.122 11.722 1.00 80.00 107 LYS A C 1
ATOM 857 O O . LYS A 1 107 ? -7.240 -2.220 12.537 1.00 80.00 107 LYS A O 1
#

Foldseek 3Di:
DDDDDDDDDDDPPPPPPPPPPPPPDDDLPDPQQADWDKWWFQDWAKKFWAQLVPRDTPDIDTHDGGFIWTWHQDSRQAIWIDHPVDDDDPRITIGGPDNPPCVRIDD